Protein AF-D4CPB0-F1 (afdb_monomer_lite)

pLDDT: mean 77.04, std 13.54, range [41.62, 94.19]

Secondary structure (DSSP, 8-state):
--------EEEEEEEESSTTS-EEEEEEETTTTEEEEEEE-SS----THHHHHHHHHHS-HHHHHHHTSEEEE-S-GGG--HHHHH------

Foldseek 3Di:
DPPDDPAWEWEWEKADPDDQAKIWIWIARPVVRDIDIDIGGGDDLPAPLVVCPVVPVVDDPVRCCRNPVDYHYDCDPSCVCVCSVPDDDDDD

Sequence (92 aa):
MEKNPVTTVVQMDSVISTIGGKSLLTIHFVESSQILDFLRDVNTSQPVIENFGPLDSQLVKDRFKQLFSVIVTDNGSEFSNSKKIECRDYVG

Radius of gyration: 14.27 Å; chains: 1; bounding box: 35×34×40 Å

Structure (mmCIF, N/CA/C/O backbone):
data_AF-D4CPB0-F1
#
_entry.id   AF-D4CPB0-F1
#
loop_
_atom_site.group_PDB
_atom_site.id
_atom_site.type_symbol
_atom_site.label_atom_id
_atom_site.label_alt_id
_atom_site.label_comp_id
_atom_site.label_asym_id
_atom_site.label_entity_id
_atom_site.label_seq_id
_atom_site.pdbx_PDB_ins_code
_atom_site.Cartn_x
_atom_site.Cartn_y
_atom_site.Cartn_z
_atom_site.occupancy
_atom_site.B_iso_or_equiv
_atom_site.auth_seq_id
_atom_site.auth_comp_id
_atom_site.auth_asym_id
_atom_site.auth_atom_id
_atom_site.pdbx_PDB_model_num
ATOM 1 N N . MET A 1 1 ? -22.043 -1.954 24.603 1.00 41.62 1 MET A N 1
ATOM 2 C CA . MET A 1 1 ? -21.401 -0.893 23.800 1.00 41.62 1 MET A CA 1
ATOM 3 C C . MET A 1 1 ? -19.982 -1.337 23.514 1.00 41.62 1 MET A C 1
ATOM 5 O O . MET A 1 1 ? -19.135 -1.181 24.382 1.00 41.62 1 MET A O 1
ATOM 9 N N . GLU A 1 2 ? -19.718 -1.923 22.351 1.00 44.75 2 GLU A N 1
ATOM 10 C CA . GLU A 1 2 ? -18.334 -2.122 21.916 1.00 44.75 2 GLU A CA 1
ATOM 11 C C . GLU A 1 2 ? -17.883 -0.850 21.204 1.00 44.75 2 GLU A C 1
ATOM 13 O O . GLU A 1 2 ? -18.268 -0.561 20.075 1.00 44.75 2 GLU A O 1
ATOM 18 N N . LYS A 1 3 ? -17.131 -0.025 21.936 1.00 47.00 3 LYS A N 1
ATOM 19 C CA . LYS A 1 3 ? -16.417 1.132 21.397 1.00 47.00 3 LYS A CA 1
ATOM 20 C C . LYS A 1 3 ? -15.142 0.633 20.721 1.00 47.00 3 LYS A C 1
ATOM 22 O O . LYS A 1 3 ? -14.061 0.815 21.266 1.00 47.00 3 LYS A O 1
ATOM 27 N N . ASN A 1 4 ? -15.263 0.008 19.560 1.00 55.47 4 ASN A N 1
ATOM 28 C CA . ASN A 1 4 ? -14.150 -0.006 18.622 1.00 55.47 4 ASN A CA 1
ATOM 29 C C . ASN A 1 4 ? -14.617 0.718 17.364 1.00 55.47 4 ASN A C 1
ATOM 31 O O . ASN A 1 4 ? -15.578 0.265 16.740 1.00 55.47 4 ASN A O 1
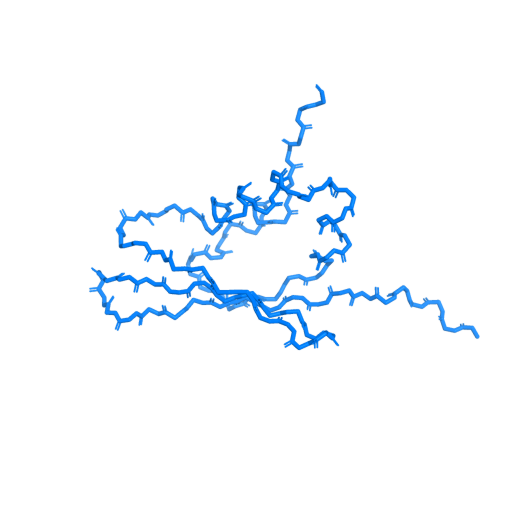ATOM 35 N N . PRO A 1 5 ? -14.023 1.874 17.014 1.00 63.09 5 PRO A N 1
ATOM 36 C CA . PRO A 1 5 ? -14.278 2.454 15.709 1.00 63.09 5 PRO A CA 1
ATOM 37 C C . PRO A 1 5 ? -13.907 1.401 14.664 1.00 63.09 5 PRO A C 1
ATOM 39 O O . PRO A 1 5 ? -12.830 0.807 14.743 1.00 63.09 5 PRO A O 1
ATO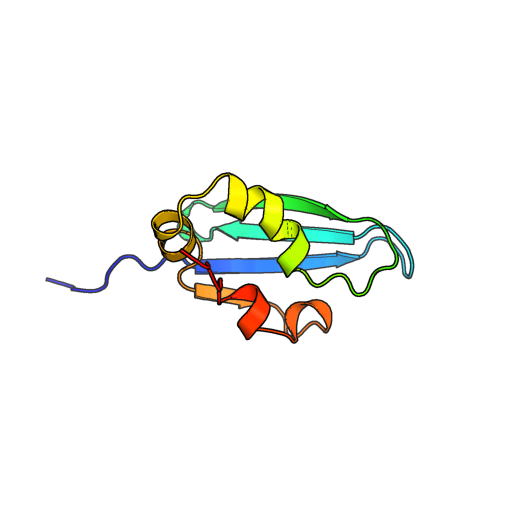M 42 N N . VAL A 1 6 ? -14.826 1.138 13.730 1.00 63.84 6 VAL A N 1
ATOM 43 C CA . VAL A 1 6 ? -14.554 0.293 12.562 1.00 63.84 6 VAL A CA 1
ATOM 44 C C . VAL A 1 6 ? -13.270 0.827 11.937 1.00 63.84 6 VAL A C 1
ATOM 46 O O . VAL A 1 6 ? -13.215 1.980 11.513 1.00 63.84 6 VAL A O 1
ATOM 49 N N . THR A 1 7 ? -12.213 0.029 12.016 1.00 77.88 7 THR A N 1
ATOM 50 C CA . THR A 1 7 ? -10.879 0.405 11.563 1.00 77.88 7 THR A CA 1
ATOM 51 C C . THR A 1 7 ? -10.707 -0.206 10.191 1.00 77.88 7 THR A C 1
ATOM 53 O O . THR A 1 7 ? -10.733 -1.425 10.084 1.00 77.88 7 THR A O 1
ATOM 56 N N . THR A 1 8 ? -10.571 0.629 9.163 1.00 88.44 8 THR A N 1
ATOM 57 C CA . THR A 1 8 ? -10.333 0.161 7.794 1.00 88.44 8 THR A CA 1
ATOM 58 C C . THR A 1 8 ? -8.939 -0.450 7.697 1.00 88.44 8 THR A C 1
ATOM 60 O O . THR A 1 8 ? -7.945 0.230 7.987 1.00 88.44 8 THR A O 1
ATOM 63 N N . VAL A 1 9 ? -8.865 -1.711 7.281 1.00 92.31 9 VAL A N 1
ATOM 64 C CA . VAL A 1 9 ? -7.622 -2.430 7.018 1.00 92.31 9 VAL A CA 1
ATOM 65 C C . VAL A 1 9 ? -7.398 -2.500 5.516 1.00 92.31 9 VAL A C 1
ATOM 67 O O . VAL A 1 9 ? -8.210 -3.019 4.749 1.00 92.31 9 VAL A O 1
ATOM 70 N N . VAL A 1 10 ? -6.240 -2.007 5.100 1.00 92.75 10 VAL A N 1
ATOM 71 C CA . VAL A 1 10 ? -5.785 -2.059 3.718 1.00 92.75 10 VAL A CA 1
ATOM 72 C C . VAL A 1 10 ? -4.588 -2.987 3.628 1.00 92.75 10 VAL A C 1
ATOM 74 O O . VAL A 1 10 ? -3.618 -2.835 4.367 1.00 92.75 10 VAL A O 1
ATOM 77 N N . GLN A 1 11 ? -4.649 -3.941 2.710 1.00 94.19 11 GLN A N 1
ATOM 78 C CA . GLN A 1 11 ? -3.524 -4.796 2.355 1.00 94.19 11 GLN A CA 1
ATOM 79 C C . GLN A 1 11 ? -2.904 -4.311 1.051 1.00 94.19 11 GLN A C 1
ATOM 81 O O . GLN A 1 11 ? -3.621 -3.960 0.115 1.00 94.19 11 GLN A O 1
ATOM 86 N N . MET A 1 12 ? -1.580 -4.286 0.989 1.00 91.00 12 MET A N 1
ATOM 87 C CA . MET A 1 12 ? -0.841 -3.843 -0.184 1.00 91.00 12 MET A CA 1
ATOM 88 C C . MET A 1 12 ? 0.224 -4.859 -0.572 1.00 91.00 12 MET A C 1
ATOM 90 O O . MET A 1 12 ? 0.903 -5.404 0.297 1.00 91.00 12 MET A O 1
ATOM 94 N N . ASP A 1 13 ? 0.367 -5.083 -1.875 1.00 88.81 13 ASP A N 1
ATOM 95 C CA . ASP A 1 13 ? 1.334 -6.020 -2.449 1.00 88.81 13 ASP A CA 1
ATOM 96 C C . ASP A 1 13 ? 1.780 -5.551 -3.845 1.00 88.81 13 ASP A C 1
ATOM 98 O O . ASP A 1 13 ? 1.069 -4.784 -4.506 1.00 88.81 13 ASP A O 1
ATOM 102 N N . SER A 1 14 ? 2.944 -6.014 -4.300 1.00 86.25 14 SER A N 1
ATOM 103 C CA . SER A 1 14 ? 3.451 -5.775 -5.652 1.00 86.25 14 SER A CA 1
ATOM 104 C C . SER A 1 14 ? 3.578 -7.082 -6.435 1.00 86.25 14 SER A C 1
ATOM 106 O O . SER A 1 14 ? 4.415 -7.928 -6.131 1.00 86.25 14 SER A O 1
ATOM 108 N N . VAL A 1 15 ? 2.876 -7.199 -7.563 1.00 86.25 15 VAL A N 1
ATOM 109 C CA . VAL A 1 15 ? 3.126 -8.277 -8.532 1.00 86.25 15 VAL A CA 1
ATOM 110 C C . VAL A 1 15 ? 4.145 -7.807 -9.564 1.00 86.25 15 VAL A C 1
ATOM 112 O O . VAL A 1 15 ? 3.909 -6.859 -10.315 1.00 86.25 15 VAL A O 1
ATOM 115 N N . ILE A 1 16 ? 5.288 -8.482 -9.638 1.00 82.00 16 ILE A N 1
ATOM 116 C CA . ILE A 1 16 ? 6.333 -8.199 -10.628 1.00 82.00 16 ILE A CA 1
ATOM 117 C C . ILE A 1 16 ? 6.164 -9.166 -11.801 1.00 82.00 16 ILE A C 1
ATOM 119 O O . ILE A 1 16 ? 6.252 -10.378 -11.621 1.00 82.00 16 ILE A O 1
ATOM 123 N N . SER A 1 17 ? 5.927 -8.640 -13.007 1.00 76.69 17 SER A N 1
ATOM 124 C CA . SER A 1 17 ? 5.740 -9.483 -14.200 1.00 76.69 17 SER A CA 1
ATOM 125 C C . SER A 1 17 ? 7.044 -10.155 -14.644 1.00 76.69 17 SER A C 1
ATOM 127 O O . SER A 1 17 ? 7.117 -11.374 -14.772 1.00 76.69 17 SER A O 1
ATOM 129 N N . THR A 1 18 ? 8.091 -9.359 -14.850 1.00 79.69 18 THR A N 1
ATOM 130 C CA . THR A 1 18 ? 9.449 -9.802 -15.172 1.00 79.69 18 THR A CA 1
ATOM 131 C C . THR A 1 18 ? 10.457 -8.948 -14.412 1.00 79.69 18 THR A C 1
ATOM 133 O O . THR A 1 18 ? 10.189 -7.791 -14.079 1.00 79.69 18 THR A O 1
ATOM 136 N N . ILE A 1 19 ? 11.633 -9.507 -14.115 1.00 74.94 19 ILE A N 1
ATOM 137 C CA . ILE A 1 19 ? 12.729 -8.742 -13.510 1.00 74.94 19 ILE A CA 1
ATOM 138 C C . ILE A 1 19 ? 13.125 -7.641 -14.492 1.00 74.94 19 ILE A C 1
ATOM 140 O O . ILE A 1 19 ? 13.468 -7.927 -15.638 1.00 74.94 19 ILE A O 1
ATOM 144 N N . GLY A 1 20 ? 13.053 -6.385 -14.055 1.00 71.44 20 GLY A N 1
ATOM 145 C CA . GLY A 1 20 ? 13.249 -5.265 -14.968 1.00 71.44 20 GLY A CA 1
ATOM 146 C C . GLY A 1 20 ? 12.077 -5.066 -15.943 1.00 71.44 20 GLY A C 1
ATOM 147 O O . GLY A 1 20 ? 12.285 -4.501 -17.011 1.00 71.44 20 GLY A O 1
ATOM 148 N N . GLY A 1 21 ? 10.870 -5.517 -15.583 1.00 76.75 21 GLY A N 1
ATOM 149 C CA . GLY A 1 21 ? 9.603 -5.309 -16.286 1.00 76.75 21 GLY A CA 1
ATOM 150 C C . GLY A 1 21 ? 8.580 -4.507 -15.480 1.00 76.75 21 GLY A C 1
ATOM 151 O O . GLY A 1 21 ? 8.871 -3.978 -14.405 1.00 76.75 21 GLY A O 1
ATOM 152 N N . LYS A 1 22 ? 7.373 -4.359 -16.038 1.00 83.38 22 LYS A N 1
ATOM 153 C CA . LYS A 1 22 ? 6.276 -3.641 -15.372 1.00 83.38 22 LYS A CA 1
ATOM 154 C C . LYS A 1 22 ? 5.907 -4.352 -14.068 1.00 83.38 22 LYS A C 1
ATOM 156 O O . LY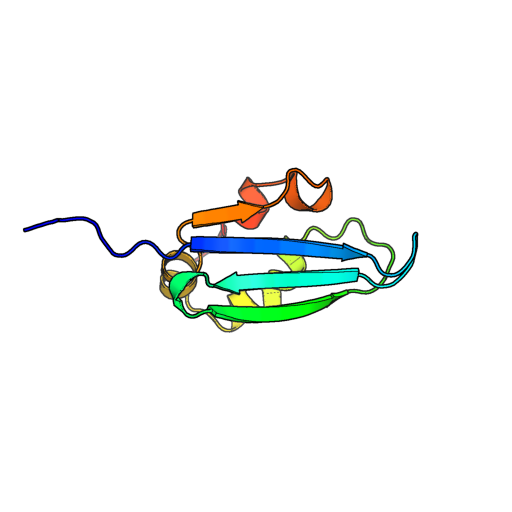S A 1 22 ? 5.992 -5.583 -13.981 1.00 83.38 22 LYS A O 1
ATOM 161 N N . SER A 1 23 ? 5.446 -3.590 -13.087 1.00 84.12 23 SER A N 1
ATOM 162 C CA . SER A 1 23 ? 4.894 -4.137 -11.845 1.00 84.12 23 SER A CA 1
ATOM 163 C C . SER A 1 23 ? 3.478 -3.628 -11.608 1.00 84.12 23 SER A C 1
ATOM 165 O O . SER A 1 23 ? 3.106 -2.568 -12.103 1.00 84.12 23 SER A O 1
ATOM 167 N N . LEU A 1 24 ? 2.683 -4.389 -10.869 1.00 86.94 24 LEU A N 1
ATOM 168 C CA . LEU A 1 24 ? 1.328 -4.033 -10.473 1.00 86.94 24 LEU A CA 1
ATOM 169 C C . LEU A 1 24 ? 1.324 -3.817 -8.964 1.00 86.94 24 LEU A C 1
ATOM 171 O O . LEU A 1 24 ? 1.701 -4.725 -8.233 1.00 86.94 24 LEU A O 1
ATOM 175 N N . LEU A 1 25 ? 0.951 -2.625 -8.511 1.00 87.75 25 LEU A N 1
ATOM 176 C CA . LEU A 1 25 ? 0.674 -2.377 -7.100 1.00 87.75 25 LEU A CA 1
ATOM 177 C C . LEU A 1 25 ? -0.807 -2.642 -6.848 1.00 87.75 25 LEU A C 1
ATOM 179 O O . LEU A 1 25 ? -1.650 -1.995 -7.468 1.00 87.75 25 LEU A O 1
ATOM 183 N N . THR A 1 26 ? -1.093 -3.529 -5.908 1.00 90.19 26 THR A N 1
ATOM 184 C CA . THR A 1 26 ? -2.445 -3.900 -5.494 1.00 90.19 26 THR A CA 1
ATOM 185 C C . THR A 1 26 ? -2.748 -3.243 -4.153 1.00 90.19 26 THR A C 1
ATOM 187 O O . THR A 1 26 ? -1.942 -3.330 -3.228 1.00 90.19 26 THR A O 1
ATOM 190 N N . ILE A 1 27 ? -3.909 -2.601 -4.027 1.00 91.00 27 ILE A N 1
ATOM 191 C CA . ILE A 1 27 ? -4.430 -2.041 -2.773 1.00 91.00 27 ILE A CA 1
ATOM 192 C C . ILE A 1 27 ? -5.792 -2.676 -2.500 1.00 91.00 27 ILE A C 1
ATOM 194 O O . ILE A 1 27 ? -6.776 -2.363 -3.167 1.00 91.00 27 ILE A O 1
ATOM 198 N N . HIS A 1 28 ? -5.854 -3.560 -1.512 1.00 93.62 28 HIS A N 1
ATOM 199 C CA . HIS A 1 28 ? -7.052 -4.298 -1.136 1.00 93.62 28 HIS A CA 1
ATOM 200 C C . HIS A 1 28 ? -7.670 -3.720 0.141 1.00 93.62 28 HIS A C 1
ATOM 202 O O . HIS A 1 28 ? -7.097 -3.825 1.224 1.00 93.62 28 HIS A O 1
ATOM 208 N N . PHE A 1 29 ? -8.860 -3.134 0.012 1.00 92.81 29 PHE A N 1
ATOM 209 C CA . PHE A 1 29 ? -9.714 -2.733 1.128 1.00 92.81 29 PHE A CA 1
ATOM 210 C C . PHE A 1 29 ? -10.460 -3.962 1.644 1.00 92.81 29 PHE A C 1
ATOM 212 O O . PHE A 1 29 ? -11.443 -4.402 1.038 1.00 92.81 29 PHE A O 1
ATOM 219 N N . VAL A 1 30 ? -9.982 -4.525 2.754 1.00 91.81 30 VAL A N 1
ATOM 220 C CA . VAL A 1 30 ? -10.405 -5.845 3.243 1.00 91.81 30 VAL A CA 1
ATOM 221 C C . VAL A 1 30 ? -11.898 -5.866 3.568 1.00 91.81 30 VAL A C 1
ATOM 223 O O . VAL A 1 30 ? -12.595 -6.822 3.231 1.00 91.81 30 VAL A O 1
ATOM 226 N N . GLU A 1 31 ? -12.418 -4.797 4.171 1.00 90.88 31 GLU A N 1
ATOM 227 C CA . GLU A 1 31 ? -13.814 -4.727 4.610 1.00 90.88 31 GLU A CA 1
ATOM 228 C C . GLU A 1 31 ? -14.804 -4.687 3.443 1.00 90.88 31 GLU A C 1
ATOM 230 O O . GLU A 1 31 ? -15.898 -5.241 3.547 1.00 90.88 31 GLU A O 1
ATOM 235 N N . SER A 1 32 ? -14.446 -4.028 2.339 1.00 90.19 32 SER A N 1
ATOM 236 C CA . SER A 1 32 ? -15.313 -3.894 1.163 1.00 90.19 32 SER A CA 1
ATOM 237 C C . SER A 1 32 ? -15.004 -4.911 0.066 1.00 90.19 32 SER A C 1
ATOM 239 O O . SER A 1 32 ? -15.737 -4.967 -0.922 1.00 90.19 32 SER A O 1
ATOM 241 N N . SER A 1 33 ? -13.927 -5.694 0.214 1.00 92.00 33 SER A N 1
ATOM 242 C CA . SER A 1 33 ? -13.360 -6.530 -0.854 1.00 92.00 33 SER A CA 1
ATOM 243 C C . SER A 1 33 ? -13.064 -5.742 -2.140 1.00 92.00 33 SER A C 1
ATOM 245 O O . SER A 1 33 ? -13.044 -6.304 -3.236 1.00 92.00 33 SER A O 1
ATOM 247 N N . GLN A 1 34 ? -12.865 -4.424 -2.029 1.00 92.12 34 GLN A N 1
ATOM 248 C CA . GLN A 1 34 ? -12.507 -3.575 -3.158 1.00 92.12 34 GLN A CA 1
ATOM 249 C C . GLN A 1 34 ? -10.998 -3.630 -3.370 1.00 92.12 34 GLN A C 1
ATOM 251 O O . GLN A 1 34 ? -10.228 -3.454 -2.429 1.00 92.12 34 GLN A O 1
ATOM 256 N N . ILE A 1 35 ? -10.580 -3.830 -4.615 1.00 92.19 35 ILE A N 1
ATOM 257 C CA . ILE A 1 35 ? -9.173 -3.848 -5.005 1.00 92.19 35 ILE A CA 1
ATOM 258 C C . ILE A 1 35 ? -8.931 -2.709 -5.996 1.00 92.19 35 ILE A C 1
ATOM 260 O O . ILE A 1 35 ? -9.706 -2.527 -6.938 1.00 92.19 35 ILE A O 1
ATOM 264 N N . LEU A 1 36 ? -7.882 -1.924 -5.761 1.00 89.62 36 LEU A N 1
ATOM 265 C CA . LEU A 1 36 ? -7.363 -0.936 -6.701 1.00 89.62 36 LEU A CA 1
ATOM 266 C C . LEU A 1 36 ? -5.990 -1.386 -7.188 1.00 89.62 36 LEU A C 1
ATOM 268 O O . LEU A 1 36 ? -5.081 -1.561 -6.377 1.00 89.62 36 LEU A O 1
ATOM 272 N N . ASP A 1 37 ? -5.844 -1.499 -8.504 1.00 88.94 37 ASP A N 1
ATOM 273 C CA . ASP A 1 37 ? -4.610 -1.943 -9.142 1.00 88.94 37 ASP A CA 1
ATOM 274 C C . ASP A 1 37 ? -3.971 -0.807 -9.943 1.00 88.94 37 ASP A C 1
ATOM 276 O O . ASP A 1 37 ? -4.606 -0.187 -10.802 1.00 88.94 37 ASP A O 1
ATOM 280 N N . PHE A 1 38 ? -2.688 -0.552 -9.693 1.00 84.56 38 PHE A N 1
ATOM 281 C CA . PHE A 1 38 ? -1.910 0.482 -10.369 1.00 84.56 38 PHE A CA 1
ATOM 282 C C . PHE A 1 38 ? -0.762 -0.152 -11.150 1.00 84.56 38 PHE A C 1
ATOM 284 O O . PHE A 1 38 ? 0.156 -0.738 -10.573 1.00 84.56 38 PHE A O 1
ATOM 291 N N . LEU A 1 39 ? -0.802 -0.027 -12.479 1.00 85.94 39 LEU A N 1
ATOM 292 C CA . LEU A 1 39 ? 0.279 -0.482 -13.349 1.00 85.94 39 LEU A CA 1
ATOM 293 C C . LEU A 1 39 ? 1.450 0.505 -13.288 1.00 85.94 39 LEU A C 1
ATOM 295 O O . LEU A 1 39 ? 1.283 1.693 -13.556 1.00 85.94 39 LEU A O 1
ATOM 299 N N . ARG A 1 40 ? 2.642 -0.008 -12.991 1.00 80.50 40 ARG A N 1
ATOM 300 C CA . ARG A 1 40 ? 3.886 0.752 -12.857 1.00 80.50 40 ARG A CA 1
ATOM 301 C C . ARG A 1 40 ? 4.896 0.313 -13.907 1.00 80.50 40 ARG A C 1
ATOM 303 O O . ARG A 1 40 ? 5.058 -0.883 -14.170 1.00 80.50 40 ARG A O 1
ATOM 310 N N . ASP A 1 41 ? 5.595 1.280 -14.488 1.00 73.88 41 ASP A N 1
ATOM 311 C CA . ASP A 1 41 ? 6.728 1.014 -15.368 1.00 73.88 41 ASP A CA 1
ATOM 312 C C . ASP A 1 41 ? 7.966 0.569 -14.591 1.00 73.88 41 ASP A C 1
ATOM 314 O O . ASP A 1 41 ? 8.098 0.775 -13.384 1.00 73.88 41 ASP A O 1
ATOM 318 N N . VAL A 1 42 ? 8.873 -0.088 -15.309 1.00 66.50 42 VAL A N 1
ATOM 319 C CA . VAL A 1 42 ? 10.160 -0.500 -14.762 1.00 66.50 42 VAL A CA 1
ATOM 320 C C . VAL A 1 42 ? 11.010 0.720 -14.479 1.00 66.50 42 VAL A C 1
ATOM 322 O O . VAL A 1 42 ? 11.134 1.607 -15.320 1.00 66.50 42 VAL A O 1
ATOM 325 N N . ASN A 1 43 ? 11.775 0.606 -13.404 1.00 48.16 43 ASN A N 1
ATOM 326 C CA . ASN A 1 43 ? 13.057 1.271 -13.255 1.00 48.16 43 ASN A CA 1
ATOM 327 C C . ASN A 1 43 ? 12.992 2.680 -12.702 1.00 48.16 43 ASN A C 1
ATOM 329 O O . ASN A 1 43 ? 13.728 3.576 -13.111 1.00 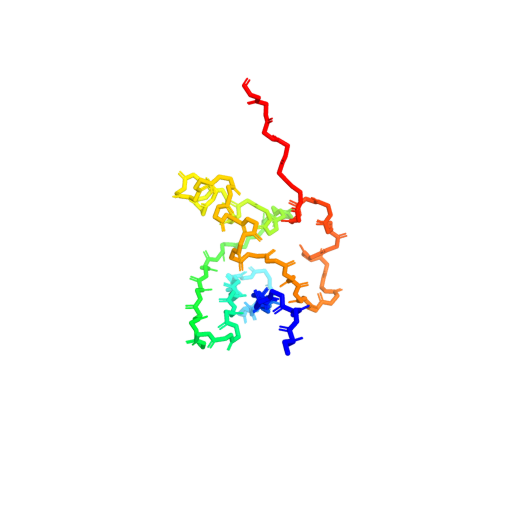48.16 43 ASN A O 1
ATOM 333 N N . THR A 1 44 ? 12.225 2.812 -11.641 1.00 50.00 44 THR A N 1
ATOM 334 C CA . THR A 1 44 ? 12.602 3.748 -10.610 1.00 50.00 44 THR A CA 1
ATOM 335 C C . THR A 1 44 ? 12.441 3.076 -9.260 1.00 50.00 44 THR A C 1
ATOM 337 O O . THR A 1 44 ? 11.454 2.409 -8.963 1.00 50.00 44 THR A O 1
ATOM 340 N N . SER A 1 45 ? 13.401 3.333 -8.384 1.00 49.91 45 SER A N 1
ATOM 341 C CA . SER A 1 45 ? 13.212 3.320 -6.937 1.00 49.91 45 SER A CA 1
ATOM 342 C C . SER A 1 45 ? 12.175 4.369 -6.487 1.00 49.91 45 SER A C 1
ATOM 344 O O . SER A 1 45 ? 12.250 4.847 -5.353 1.00 49.91 45 SER A O 1
ATOM 346 N N . GLN A 1 46 ? 11.240 4.770 -7.369 1.00 56.56 46 GLN A N 1
ATOM 347 C CA . GLN A 1 46 ? 10.150 5.667 -7.035 1.00 56.56 46 GLN A CA 1
ATOM 348 C C . GLN A 1 46 ? 9.344 4.951 -5.964 1.00 56.56 46 GLN A C 1
ATOM 350 O O . GLN A 1 46 ? 8.817 3.857 -6.203 1.00 56.56 46 GLN A O 1
ATOM 355 N N . PRO A 1 47 ? 9.312 5.512 -4.749 1.00 58.88 47 PRO A N 1
ATOM 356 C CA . PRO A 1 47 ? 8.666 4.840 -3.651 1.00 58.88 47 PRO A CA 1
ATOM 357 C C . PRO A 1 47 ? 7.187 4.676 -3.990 1.00 58.88 47 PRO A C 1
ATOM 359 O O . PRO A 1 47 ? 6.600 5.512 -4.680 1.00 58.88 47 PRO A O 1
ATOM 362 N N . VAL A 1 48 ? 6.566 3.630 -3.446 1.00 66.25 48 VAL A N 1
ATOM 363 C CA . VAL A 1 48 ? 5.119 3.376 -3.549 1.00 66.25 48 VAL A CA 1
ATOM 364 C C . VAL A 1 48 ? 4.306 4.660 -3.299 1.00 66.25 48 VAL A C 1
ATOM 366 O O . VAL A 1 48 ? 3.291 4.865 -3.958 1.00 66.25 48 VAL A O 1
ATOM 369 N N . ILE A 1 49 ? 4.821 5.571 -2.457 1.00 65.31 49 ILE A N 1
ATOM 370 C CA . ILE A 1 49 ? 4.289 6.917 -2.196 1.00 65.31 49 ILE A CA 1
ATOM 371 C C . ILE A 1 49 ? 3.904 7.718 -3.453 1.00 65.31 49 ILE A C 1
ATOM 373 O O . ILE A 1 49 ? 2.888 8.402 -3.437 1.00 65.31 49 ILE A O 1
ATOM 377 N N . GLU A 1 50 ? 4.655 7.643 -4.553 1.00 65.56 50 GLU A N 1
ATOM 378 C CA . GLU A 1 50 ? 4.360 8.459 -5.740 1.00 65.56 50 GLU A CA 1
ATOM 379 C C . GLU A 1 50 ? 3.085 7.989 -6.456 1.00 65.56 50 GLU A C 1
ATOM 381 O O . GLU A 1 50 ? 2.374 8.798 -7.048 1.00 65.56 50 GLU A O 1
ATOM 3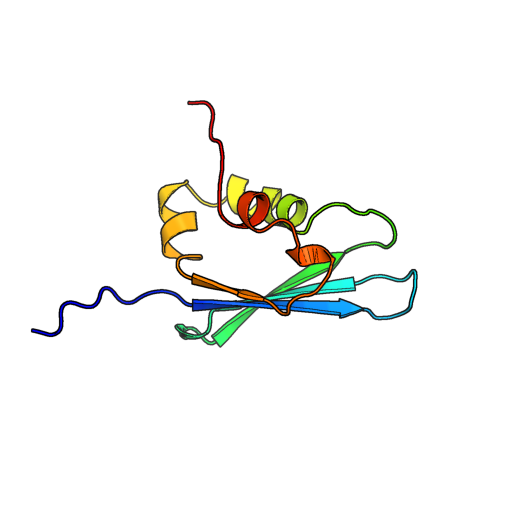86 N N . ASN A 1 51 ? 2.718 6.712 -6.295 1.00 66.38 51 ASN A N 1
ATOM 387 C CA . ASN A 1 51 ? 1.445 6.170 -6.783 1.00 66.38 51 ASN A CA 1
ATOM 388 C C . ASN A 1 51 ? 0.252 6.655 -5.953 1.00 66.38 51 ASN A C 1
ATOM 390 O O . ASN A 1 51 ? -0.879 6.639 -6.433 1.00 66.38 51 ASN A O 1
ATOM 394 N N . PHE A 1 52 ? 0.494 7.120 -4.725 1.00 68.44 52 PHE A N 1
ATOM 395 C CA . PHE A 1 52 ? -0.539 7.772 -3.938 1.00 68.44 52 PHE A CA 1
ATOM 396 C C . PHE A 1 52 ? -0.754 9.227 -4.333 1.00 68.44 52 PHE A C 1
ATOM 398 O O . PHE A 1 52 ? -1.804 9.748 -4.003 1.00 68.44 52 PHE A O 1
ATOM 405 N N . GLY A 1 53 ? 0.146 9.879 -5.077 1.00 69.31 53 GLY A N 1
ATOM 406 C CA . GLY A 1 53 ? -0.041 11.275 -5.494 1.00 69.31 53 GLY A CA 1
ATOM 407 C C . GLY A 1 53 ? -1.412 11.548 -6.143 1.00 69.31 53 GLY A C 1
ATOM 408 O O . GLY A 1 53 ? -2.115 12.469 -5.716 1.00 69.31 53 GLY A O 1
ATOM 409 N N . PRO A 1 54 ? -1.863 10.724 -7.109 1.00 68.25 54 PRO A N 1
ATOM 410 C CA . PRO A 1 54 ? -3.217 10.811 -7.651 1.00 68.25 54 PRO A CA 1
ATOM 411 C C . PRO A 1 54 ? -4.316 10.606 -6.598 1.00 68.25 54 PRO A C 1
ATOM 413 O O . PRO A 1 54 ? -5.272 11.381 -6.572 1.00 68.25 54 PRO A O 1
ATOM 416 N N . LEU A 1 55 ? -4.171 9.621 -5.703 1.00 71.56 55 LEU A N 1
ATOM 417 C CA . LEU A 1 55 ? -5.118 9.368 -4.608 1.00 71.56 55 LEU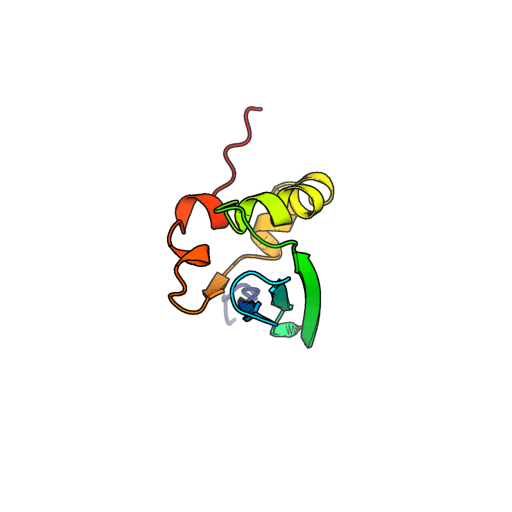 A CA 1
ATOM 418 C C . LEU A 1 55 ? -5.177 10.552 -3.635 1.00 71.56 55 LEU A C 1
ATOM 420 O O . LEU A 1 55 ? -6.260 11.001 -3.288 1.00 71.56 55 LEU A O 1
ATOM 424 N N . ASP A 1 56 ? -4.035 11.111 -3.255 1.00 69.75 56 ASP A N 1
ATOM 425 C CA . ASP A 1 56 ? -3.907 12.245 -2.343 1.00 69.75 56 ASP A CA 1
ATOM 426 C C . ASP A 1 56 ? -4.510 13.523 -2.939 1.00 69.75 56 ASP A C 1
ATOM 428 O O . ASP A 1 56 ? -5.097 14.324 -2.217 1.00 69.75 56 ASP A O 1
ATOM 432 N N . SER A 1 57 ? -4.397 13.721 -4.259 1.00 69.50 57 SER A N 1
ATOM 433 C CA . SER A 1 57 ? -5.027 14.856 -4.947 1.00 69.50 57 SER A CA 1
ATOM 434 C C . SER A 1 57 ? -6.557 14.756 -4.991 1.00 69.50 57 SER A C 1
ATOM 436 O O . SER A 1 57 ? -7.247 15.773 -5.051 1.00 69.50 57 SER A O 1
ATOM 438 N N . GLN A 1 58 ? -7.092 13.532 -4.949 1.00 70.56 58 GLN A N 1
ATOM 439 C CA . GLN A 1 58 ? -8.528 13.249 -5.017 1.00 70.56 58 GLN A CA 1
ATOM 440 C C . GLN A 1 58 ? -9.163 13.083 -3.630 1.00 70.56 58 GLN A C 1
ATOM 442 O O . GLN A 1 58 ? -10.360 13.321 -3.454 1.00 70.56 58 GLN A O 1
ATOM 447 N N . LEU A 1 59 ? -8.376 12.682 -2.632 1.00 71.62 59 LEU A N 1
ATOM 448 C CA . LEU A 1 59 ? -8.815 12.440 -1.266 1.00 71.62 59 LEU A CA 1
ATOM 449 C C . LEU A 1 59 ? -8.446 13.631 -0.383 1.00 71.62 59 LEU A C 1
ATOM 451 O O . LEU A 1 59 ? -7.283 13.890 -0.094 1.00 71.62 59 LEU A O 1
ATOM 455 N N . VAL A 1 60 ? -9.460 14.325 0.136 1.00 68.06 60 VAL A N 1
ATOM 456 C CA . VAL A 1 60 ? -9.258 15.295 1.223 1.00 68.06 60 VAL A CA 1
ATOM 457 C C . VAL A 1 60 ? -8.572 14.582 2.398 1.00 68.06 60 VAL A C 1
ATOM 459 O O . VAL A 1 60 ? -8.949 13.458 2.725 1.00 68.06 60 VAL A O 1
ATOM 462 N N . LYS A 1 61 ? -7.597 15.234 3.049 1.00 68.62 61 LYS A N 1
ATOM 463 C CA . LYS A 1 61 ? -6.753 14.703 4.146 1.00 68.62 61 LYS A CA 1
ATOM 464 C C . LYS A 1 61 ? -7.480 13.779 5.133 1.00 68.62 61 LYS A C 1
ATOM 466 O O . LYS A 1 61 ? -6.957 12.725 5.494 1.00 68.62 61 LYS A O 1
ATOM 471 N N . ASP A 1 62 ? -8.677 14.165 5.564 1.00 74.81 62 ASP A N 1
ATOM 472 C CA . ASP A 1 62 ? -9.456 13.401 6.543 1.00 74.81 62 ASP A CA 1
ATOM 473 C C . ASP A 1 62 ? -9.949 12.058 5.988 1.00 74.81 62 ASP A C 1
ATOM 475 O O . ASP A 1 62 ? -10.011 11.073 6.722 1.00 74.81 62 ASP A O 1
ATOM 479 N N . ARG A 1 63 ? -10.219 11.980 4.680 1.00 81.50 63 ARG A N 1
ATOM 480 C CA . ARG A 1 63 ? -10.618 10.739 4.007 1.00 81.50 63 ARG A CA 1
ATOM 481 C C . ARG A 1 63 ? -9.459 9.776 3.827 1.00 81.50 63 ARG A C 1
ATOM 483 O O . ARG A 1 63 ? -9.673 8.583 3.990 1.00 81.50 63 ARG A O 1
ATOM 490 N N . PHE A 1 64 ? -8.244 10.258 3.554 1.00 82.88 64 PHE A N 1
ATOM 491 C CA . PHE A 1 64 ? -7.080 9.369 3.463 1.00 82.88 64 PHE A CA 1
ATOM 492 C C . PHE A 1 64 ? -6.867 8.619 4.783 1.00 82.88 64 PHE A C 1
ATOM 494 O O . PHE A 1 64 ? -6.779 7.397 4.793 1.00 82.88 64 PHE A O 1
ATOM 501 N N . LYS A 1 65 ? -6.899 9.334 5.915 1.00 82.69 65 LYS A N 1
ATOM 502 C CA . LYS A 1 65 ? -6.752 8.724 7.247 1.00 82.69 65 LYS A CA 1
ATOM 503 C C . LYS A 1 65 ? -7.858 7.723 7.586 1.00 82.69 65 LYS A C 1
ATOM 505 O O . LYS A 1 65 ? -7.607 6.766 8.305 1.00 82.69 65 LYS A O 1
ATOM 510 N N . GLN A 1 66 ? -9.075 7.952 7.095 1.00 85.81 66 GLN A N 1
ATOM 511 C CA . GLN A 1 66 ? -10.200 7.031 7.285 1.00 85.81 66 GLN A CA 1
ATOM 512 C C . GLN A 1 66 ? -10.081 5.778 6.408 1.00 85.81 66 GLN A C 1
ATOM 514 O O . GLN A 1 66 ? -10.396 4.679 6.859 1.00 85.81 66 GLN A O 1
ATOM 519 N N . LEU A 1 67 ? -9.642 5.946 5.159 1.00 86.81 67 LEU A N 1
ATOM 520 C CA . LEU A 1 67 ? -9.517 4.865 4.182 1.00 86.81 67 LEU A CA 1
ATOM 521 C C . LEU A 1 67 ? -8.282 3.994 4.433 1.00 86.81 67 LEU A C 1
ATOM 523 O O . LEU A 1 67 ? -8.351 2.788 4.256 1.00 86.81 67 LEU A O 1
ATOM 527 N N . PHE A 1 68 ? -7.180 4.585 4.888 1.00 87.81 68 PHE A N 1
ATOM 528 C CA . PHE A 1 68 ? -5.899 3.915 5.121 1.00 87.81 68 PHE A CA 1
ATOM 529 C C . PHE A 1 68 ? -5.545 3.917 6.612 1.00 87.81 68 PHE A C 1
ATOM 531 O O . PHE A 1 68 ? -4.457 4.332 7.006 1.00 87.81 68 PHE A O 1
ATOM 538 N N . SER A 1 69 ? -6.491 3.503 7.463 1.00 88.56 69 SER A N 1
ATOM 539 C CA . SER A 1 69 ? -6.297 3.548 8.919 1.00 88.56 69 SER A CA 1
ATOM 540 C C . SER A 1 69 ? -5.245 2.548 9.401 1.00 88.56 69 SER A C 1
ATOM 542 O O . SER A 1 69 ? -4.499 2.852 10.329 1.00 88.56 69 SER A O 1
ATOM 544 N N . VAL A 1 70 ? -5.205 1.357 8.803 1.00 91.06 70 VAL A N 1
ATOM 545 C CA . VAL A 1 70 ? -4.173 0.341 9.030 1.00 91.06 70 VAL A CA 1
ATOM 546 C C . VAL A 1 70 ? -3.712 -0.160 7.671 1.00 91.06 70 VAL A C 1
ATOM 548 O O . VAL A 1 70 ? -4.528 -0.628 6.881 1.00 91.06 70 VAL A O 1
ATOM 551 N N . ILE A 1 71 ? -2.410 -0.067 7.406 1.00 90.69 71 ILE A N 1
ATOM 552 C CA . ILE A 1 71 ? -1.790 -0.570 6.180 1.00 90.69 71 ILE A CA 1
ATOM 553 C C . ILE A 1 71 ? -0.972 -1.810 6.535 1.00 90.69 71 ILE A C 1
ATOM 555 O O . ILE A 1 71 ? -0.114 -1.768 7.415 1.00 90.69 71 ILE A O 1
ATOM 559 N N . VAL A 1 72 ? -1.233 -2.909 5.838 1.00 92.69 72 VAL A N 1
ATOM 560 C CA . VAL A 1 72 ? -0.492 -4.165 5.945 1.00 92.69 72 VAL A CA 1
ATOM 561 C C . VAL A 1 72 ? 0.203 -4.409 4.614 1.00 92.69 72 VAL A C 1
ATOM 563 O O . VAL A 1 72 ? -0.445 -4.453 3.574 1.00 92.69 72 VAL A O 1
ATOM 566 N N . THR A 1 73 ? 1.520 -4.558 4.648 1.00 90.25 73 THR A N 1
ATOM 567 C CA . THR A 1 73 ? 2.360 -4.840 3.476 1.00 90.25 73 THR A CA 1
ATOM 568 C C . THR A 1 73 ? 3.154 -6.114 3.718 1.00 90.25 73 THR A C 1
ATOM 570 O O . THR A 1 73 ? 3.308 -6.547 4.868 1.00 90.25 73 THR A O 1
ATOM 573 N N . ASP A 1 74 ? 3.674 -6.713 2.651 1.00 81.62 74 ASP A N 1
ATOM 574 C CA . ASP A 1 74 ? 4.829 -7.582 2.808 1.00 81.62 74 ASP A CA 1
ATOM 575 C C . ASP A 1 74 ? 6.065 -6.718 3.135 1.00 81.62 74 ASP A C 1
ATOM 577 O O . ASP A 1 74 ? 6.103 -5.513 2.889 1.00 81.62 74 ASP A O 1
ATOM 581 N N . ASN A 1 75 ? 7.097 -7.289 3.755 1.00 81.50 75 ASN A N 1
ATOM 582 C CA . ASN A 1 75 ? 8.315 -6.536 4.090 1.00 81.50 75 ASN A CA 1
ATOM 583 C C . ASN A 1 75 ? 9.201 -6.303 2.843 1.00 81.50 75 ASN A C 1
ATOM 585 O O . ASN A 1 75 ? 10.431 -6.379 2.919 1.00 81.50 75 ASN A O 1
ATOM 589 N N . GLY A 1 76 ? 8.573 -6.101 1.681 1.00 82.81 76 GLY A N 1
ATOM 590 C CA . GLY A 1 76 ? 9.208 -5.818 0.409 1.00 82.81 76 GLY A CA 1
ATOM 591 C C . GLY A 1 76 ? 10.004 -4.517 0.455 1.00 82.81 76 GLY A C 1
ATOM 592 O O . GLY A 1 76 ? 9.689 -3.561 1.172 1.00 82.81 76 GLY A O 1
ATOM 593 N N . SER A 1 77 ? 11.082 -4.468 -0.323 1.00 80.88 77 SER A N 1
ATOM 594 C CA . SER A 1 77 ? 11.991 -3.315 -0.365 1.00 80.88 77 SER A CA 1
ATOM 595 C C . SER A 1 77 ? 11.302 -2.007 -0.785 1.00 80.88 77 SER A C 1
ATOM 597 O O . SER A 1 77 ? 11.700 -0.924 -0.353 1.00 80.88 77 SER A O 1
ATOM 599 N N . GLU A 1 78 ? 10.227 -2.099 -1.562 1.00 78.38 78 GLU A N 1
ATOM 600 C CA . GLU A 1 78 ? 9.370 -0.999 -1.995 1.00 78.38 78 GLU A CA 1
ATOM 601 C C . GLU A 1 78 ? 8.527 -0.388 -0.861 1.00 78.38 78 GLU A C 1
ATOM 603 O O . GLU A 1 78 ? 8.129 0.775 -0.961 1.00 78.38 78 GLU A O 1
ATOM 608 N N . PHE A 1 79 ? 8.307 -1.134 0.229 1.00 84.25 79 PHE A N 1
ATOM 609 C CA . PHE A 1 79 ? 7.550 -0.714 1.413 1.00 84.25 79 PHE A CA 1
ATOM 610 C C . PHE A 1 79 ? 8.454 -0.320 2.591 1.00 84.25 79 PHE A C 1
ATOM 612 O O . PHE A 1 79 ? 7.978 0.083 3.650 1.00 84.25 79 PHE A O 1
ATOM 619 N N . SER A 1 80 ? 9.776 -0.350 2.396 1.00 82.88 80 SER A N 1
ATOM 620 C CA . SER A 1 80 ? 10.778 -0.096 3.442 1.00 82.88 80 SER A CA 1
ATOM 621 C C . SER A 1 80 ? 10.722 1.302 4.081 1.00 82.88 80 SER A C 1
ATOM 623 O O . SER A 1 80 ? 11.252 1.503 5.174 1.00 82.88 80 SER A O 1
ATOM 625 N N . ASN A 1 81 ? 10.075 2.282 3.437 1.00 83.94 81 ASN A N 1
ATOM 626 C CA . ASN A 1 81 ? 9.898 3.634 3.972 1.00 83.94 81 ASN A CA 1
ATOM 627 C C . ASN A 1 81 ? 8.463 3.868 4.478 1.00 83.94 81 ASN A C 1
ATOM 629 O O . ASN A 1 81 ? 7.691 4.611 3.866 1.00 83.94 81 ASN A O 1
ATOM 633 N N . SER A 1 82 ? 8.127 3.259 5.618 1.00 83.44 82 SER A N 1
ATOM 634 C CA . SER A 1 82 ? 6.788 3.323 6.226 1.00 83.44 82 SER A CA 1
ATOM 635 C C . SER A 1 82 ? 6.303 4.752 6.481 1.00 83.44 82 SER A C 1
ATOM 637 O O . SER A 1 82 ? 5.183 5.094 6.117 1.00 83.44 82 SER A O 1
ATOM 639 N N . LYS A 1 83 ? 7.168 5.644 6.985 1.00 82.88 83 LYS A N 1
ATOM 640 C CA . LYS A 1 83 ? 6.811 7.055 7.226 1.00 82.88 83 LYS A CA 1
ATOM 641 C C . LYS A 1 83 ? 6.331 7.768 5.969 1.00 82.88 83 LYS A C 1
ATOM 643 O O . LYS A 1 83 ? 5.391 8.546 6.043 1.00 82.88 83 LYS A O 1
ATOM 648 N N . LYS A 1 84 ? 6.967 7.522 4.823 1.00 79.00 84 LYS A N 1
ATOM 649 C CA . LYS A 1 84 ? 6.533 8.105 3.549 1.00 79.00 84 LYS A CA 1
ATOM 650 C C . LYS A 1 84 ? 5.163 7.572 3.127 1.00 79.00 84 LYS A C 1
ATOM 652 O O . LYS A 1 84 ? 4.367 8.314 2.571 1.00 79.00 84 LYS A O 1
ATOM 657 N N . ILE A 1 85 ? 4.870 6.309 3.410 1.00 80.50 85 ILE A N 1
ATOM 658 C CA . ILE A 1 85 ? 3.597 5.677 3.052 1.00 80.50 85 ILE A CA 1
ATOM 659 C C . ILE A 1 85 ? 2.465 6.166 3.969 1.00 80.50 85 ILE A C 1
ATOM 661 O O . ILE A 1 85 ? 1.397 6.521 3.474 1.00 80.50 85 ILE A O 1
ATOM 665 N N . GLU A 1 86 ? 2.720 6.241 5.275 1.00 80.50 86 GLU A N 1
ATOM 666 C CA . GLU A 1 86 ? 1.727 6.511 6.324 1.00 80.50 86 GLU A CA 1
ATOM 667 C C . GLU A 1 86 ? 1.502 8.005 6.591 1.00 80.50 86 GLU A C 1
ATOM 669 O O . GLU A 1 86 ? 0.383 8.434 6.883 1.00 80.50 86 GLU A O 1
ATOM 674 N N . CYS A 1 87 ? 2.559 8.817 6.512 1.00 78.06 87 CYS A N 1
ATOM 675 C CA . CYS A 1 87 ? 2.502 10.231 6.857 1.00 78.06 87 CYS A CA 1
ATOM 676 C C . CYS A 1 87 ? 2.406 11.097 5.604 1.00 78.06 87 CYS A C 1
ATOM 678 O O . CYS A 1 87 ? 3.120 10.912 4.618 1.00 78.06 87 CYS A O 1
ATOM 680 N N . ARG A 1 88 ? 1.541 12.107 5.677 1.00 73.62 88 ARG A N 1
ATOM 681 C CA . ARG A 1 88 ? 1.470 13.185 4.695 1.00 73.62 88 ARG A CA 1
ATOM 682 C C . ARG A 1 88 ? 1.807 14.506 5.375 1.00 73.62 88 ARG A C 1
ATOM 684 O O . ARG A 1 88 ? 1.035 14.986 6.210 1.00 73.62 88 ARG A O 1
ATOM 691 N N . ASP A 1 89 ? 2.946 15.082 5.002 1.00 63.44 89 ASP A N 1
ATOM 692 C CA . ASP A 1 89 ? 3.356 16.426 5.408 1.00 63.44 89 ASP A CA 1
ATOM 693 C C . ASP A 1 89 ? 2.640 17.445 4.514 1.00 63.44 89 ASP A C 1
ATOM 695 O O . ASP A 1 89 ? 3.131 17.842 3.461 1.00 63.44 89 ASP A O 1
ATOM 699 N N . TYR A 1 90 ? 1.426 17.834 4.901 1.00 55.81 90 TYR A N 1
ATOM 700 C CA . TYR A 1 90 ? 0.717 18.921 4.228 1.00 55.81 90 TYR A CA 1
ATOM 701 C C . TYR A 1 90 ? 1.196 20.256 4.799 1.00 55.81 90 TYR A C 1
ATOM 703 O O . TYR A 1 90 ? 0.927 20.560 5.964 1.00 55.81 90 TYR A O 1
ATOM 711 N N . VAL A 1 91 ? 1.893 21.049 3.983 1.00 47.78 91 VAL A N 1
ATOM 712 C CA . VAL A 1 91 ? 2.119 22.471 4.266 1.00 47.78 91 VAL A CA 1
ATOM 713 C C . VAL A 1 91 ? 0.783 23.173 4.018 1.00 47.78 91 VAL A C 1
ATOM 715 O O . VAL A 1 91 ? 0.241 23.072 2.919 1.00 47.78 91 VAL A O 1
ATOM 718 N N . GLY A 1 92 ? 0.209 23.741 5.080 1.00 44.50 92 GLY A N 1
ATOM 719 C CA . GLY A 1 92 ? -1.085 24.429 5.047 1.00 44.50 92 GLY A CA 1
ATOM 720 C C . GLY A 1 92 ? -1.071 25.718 4.242 1.00 44.50 92 GLY A C 1
ATOM 721 O O . GLY A 1 92 ? 0.026 26.296 4.070 1.00 44.50 92 GLY A O 1
#